Protein AF-A0AAF0JF55-F1 (afdb_monomer_lite)

Structure (mmCIF, N/CA/C/O backbone):
data_AF-A0AAF0JF55-F1
#
_entry.id   AF-A0AAF0JF55-F1
#
loop_
_atom_site.group_PDB
_atom_site.id
_atom_site.type_symbol
_atom_site.label_atom_id
_atom_site.label_alt_id
_atom_site.label_comp_id
_atom_site.label_asym_id
_atom_site.label_entity_id
_atom_site.label_seq_id
_atom_site.pdbx_PDB_ins_code
_atom_site.Cartn_x
_atom_site.Cartn_y
_atom_site.Cartn_z
_atom_site.occupancy
_atom_site.B_iso_or_equiv
_atom_site.auth_seq_id
_atom_site.auth_comp_id
_atom_site.auth_asym_id
_atom_site.auth_atom_id
_atom_site.pdbx_PDB_model_num
ATOM 1 N N . MET A 1 1 ? -4.606 51.508 5.975 1.00 38.34 1 MET A N 1
ATOM 2 C CA . MET A 1 1 ? -6.055 51.643 5.704 1.00 38.34 1 MET A CA 1
ATOM 3 C C . MET A 1 1 ? -6.500 50.274 5.206 1.00 38.34 1 MET A C 1
ATOM 5 O O . MET A 1 1 ? -5.931 49.855 4.215 1.00 38.34 1 MET A O 1
ATOM 9 N N . THR A 1 2 ? -7.323 49.451 5.847 1.00 46.22 2 THR A N 1
ATOM 10 C CA . THR A 1 2 ? -8.323 49.580 6.920 1.00 46.22 2 THR A CA 1
ATOM 11 C C . THR A 1 2 ? -8.414 48.243 7.675 1.00 46.22 2 THR A C 1
ATOM 13 O O . THR A 1 2 ? -8.077 47.192 7.142 1.00 46.22 2 THR A O 1
ATOM 16 N N . THR A 1 3 ? -8.818 48.329 8.936 1.00 62.38 3 THR A N 1
ATOM 17 C CA . THR A 1 3 ? -9.016 47.274 9.943 1.00 62.38 3 THR A CA 1
ATOM 18 C C . THR A 1 3 ? -10.294 46.454 9.739 1.00 62.38 3 THR A C 1
ATOM 20 O O . THR A 1 3 ? -11.300 47.048 9.377 1.00 62.38 3 THR A O 1
ATOM 23 N N . ASP A 1 4 ? -10.287 45.180 10.145 1.00 46.03 4 ASP A N 1
ATOM 24 C CA . ASP A 1 4 ? -11.445 44.453 10.714 1.00 46.03 4 ASP A CA 1
ATOM 25 C C . ASP A 1 4 ? -10.862 43.325 11.617 1.00 46.03 4 ASP A C 1
ATOM 27 O O . ASP A 1 4 ? -10.072 42.521 11.128 1.00 46.03 4 ASP A O 1
ATOM 31 N N . ILE A 1 5 ? -10.879 43.389 12.965 1.00 56.28 5 ILE A N 1
ATOM 32 C CA . ILE A 1 5 ? -12.005 43.209 13.925 1.00 56.28 5 ILE A CA 1
ATOM 33 C C . ILE A 1 5 ? -12.520 41.754 13.852 1.00 56.28 5 ILE A C 1
ATOM 35 O O . ILE A 1 5 ? -12.798 41.261 12.775 1.00 56.28 5 ILE A O 1
ATOM 39 N N . SER A 1 6 ? -12.723 40.962 14.908 1.00 44.28 6 SER A N 1
ATOM 40 C CA . SER A 1 6 ? -12.595 41.068 16.365 1.00 44.28 6 SER A CA 1
ATOM 41 C C . SER A 1 6 ? -12.994 39.700 16.953 1.00 44.28 6 SER A C 1
ATOM 43 O O . SER A 1 6 ? -13.691 38.943 16.287 1.00 44.28 6 SER A O 1
ATOM 45 N N . SER A 1 7 ? -12.611 39.454 18.213 1.00 41.56 7 SER A N 1
ATOM 46 C CA . SER A 1 7 ? -13.279 38.583 19.206 1.00 41.56 7 SER A CA 1
ATOM 47 C C . SER A 1 7 ? -13.524 37.115 18.822 1.00 41.56 7 SER A C 1
ATOM 49 O O . SER A 1 7 ? -14.306 36.789 17.947 1.00 41.56 7 SER A O 1
ATOM 51 N N . GLY A 1 8 ? -12.933 36.130 19.487 1.00 42.50 8 GLY A N 1
ATOM 52 C CA . GLY A 1 8 ? -12.921 35.974 20.936 1.00 42.50 8 GLY A CA 1
ATOM 53 C C . GLY A 1 8 ? -13.720 34.716 21.278 1.00 42.50 8 GLY A C 1
ATOM 54 O O . GLY A 1 8 ? -14.867 34.591 20.871 1.00 42.50 8 GLY A O 1
ATOM 55 N N . ASN A 1 9 ? -13.097 33.764 21.969 1.00 47.12 9 ASN A N 1
ATOM 56 C CA . ASN A 1 9 ? -13.695 33.034 23.089 1.00 47.12 9 ASN A CA 1
ATOM 57 C C . ASN A 1 9 ? -12.739 31.938 23.548 1.00 47.12 9 ASN A C 1
ATOM 59 O O . ASN A 1 9 ? -12.440 30.989 22.823 1.00 47.12 9 ASN A O 1
ATOM 63 N N . GLY A 1 10 ? -12.285 32.076 24.791 1.00 49.41 10 GLY A N 1
ATOM 64 C CA . GLY A 1 10 ? -11.698 30.973 25.522 1.00 49.41 10 GLY A CA 1
ATOM 65 C C . GLY A 1 10 ? -12.730 29.868 25.695 1.00 49.41 10 GLY A C 1
ATOM 66 O O . GLY A 1 10 ? -13.878 30.120 26.058 1.00 49.41 10 GLY A O 1
ATOM 67 N N . VAL A 1 11 ? -12.297 28.633 25.483 1.00 49.62 11 VAL A N 1
ATOM 68 C CA . VAL A 1 11 ? -12.967 27.481 26.067 1.00 49.62 11 VAL A CA 1
ATOM 69 C C . VAL A 1 11 ? -11.880 26.637 26.705 1.00 49.62 11 VAL A C 1
ATOM 71 O O . VAL A 1 11 ? -11.199 25.851 26.052 1.00 49.62 11 VAL A O 1
ATOM 74 N N . SER A 1 12 ? -11.692 26.853 28.006 1.00 52.72 12 SER A N 1
ATOM 75 C CA . SER A 1 12 ? -11.096 25.870 28.899 1.00 52.72 12 SER A CA 1
ATOM 76 C C . SER A 1 12 ? -11.872 24.565 28.745 1.00 52.72 12 SER A C 1
ATOM 78 O O . SER A 1 12 ? -12.903 24.380 29.384 1.00 52.72 12 SER A O 1
ATOM 80 N N . SER A 1 13 ? -11.404 23.647 27.901 1.00 50.38 13 SER A N 1
ATOM 81 C CA . SER A 1 13 ? -11.850 22.260 27.976 1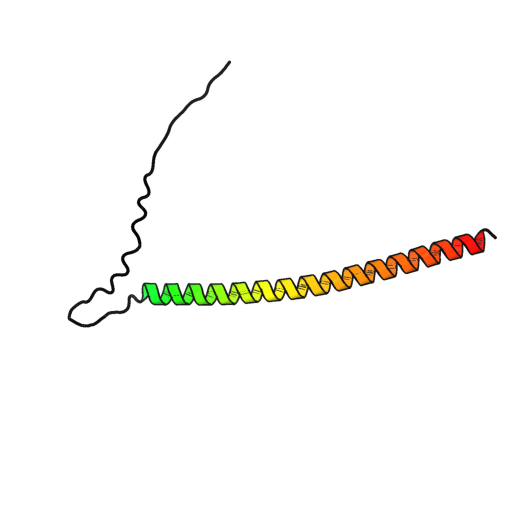.00 50.38 13 SER A CA 1
ATOM 82 C C . SER A 1 13 ? -10.918 21.529 28.934 1.00 50.38 13 SER A C 1
ATOM 84 O O . SER A 1 13 ? -10.006 20.805 28.532 1.00 50.38 13 SER A O 1
ATOM 86 N N . SER A 1 14 ? -11.149 21.726 30.233 1.00 54.19 14 SER A N 1
ATOM 87 C CA . SER A 1 14 ? -10.834 20.724 31.249 1.00 54.19 14 SER A CA 1
ATOM 88 C C . SER A 1 14 ? -11.626 19.466 30.897 1.00 54.19 14 SER A C 1
ATOM 90 O O . SER A 1 14 ? -12.731 19.229 31.378 1.00 54.19 14 SER A O 1
ATOM 92 N N . GLN A 1 15 ? -11.083 18.682 29.968 1.00 50.22 15 GLN A N 1
ATOM 93 C CA . GLN A 1 15 ? -11.700 17.455 29.504 1.00 50.22 15 GLN A CA 1
ATOM 94 C C . GLN A 1 15 ? -11.470 16.412 30.590 1.00 50.22 15 GLN A C 1
ATOM 96 O O . GLN A 1 15 ? -10.454 15.718 30.649 1.00 50.22 15 GLN A O 1
ATOM 101 N N . SER A 1 16 ? -12.415 16.400 31.523 1.00 52.34 16 SER A N 1
ATOM 102 C CA . SER A 1 16 ? -12.568 15.420 32.576 1.00 52.34 16 SER A CA 1
ATOM 103 C C . SER A 1 16 ? -12.441 14.025 31.971 1.00 52.34 16 SER A C 1
ATOM 105 O O . SER A 1 16 ? -13.240 13.568 31.153 1.00 52.34 16 SER A O 1
ATOM 107 N N . ARG A 1 17 ? -11.353 13.368 32.372 1.00 49.69 17 ARG A N 1
ATOM 108 C CA . ARG A 1 17 ? -11.054 11.955 32.157 1.00 49.69 17 ARG A CA 1
ATOM 109 C C . ARG A 1 17 ? -12.339 11.144 32.381 1.00 49.69 17 ARG A C 1
ATOM 111 O O . ARG A 1 17 ? -12.958 11.324 33.430 1.00 49.69 17 ARG A O 1
ATOM 118 N N . PRO A 1 18 ? -12.759 10.270 31.448 1.00 49.41 18 PRO A N 1
ATOM 119 C CA . PRO A 1 18 ? -13.983 9.504 31.625 1.00 49.41 18 PRO A CA 1
ATOM 120 C C . PRO A 1 18 ? -13.807 8.604 32.846 1.00 49.41 18 PRO A C 1
ATOM 122 O O . PRO A 1 18 ? -13.044 7.633 32.804 1.00 49.41 18 PRO A O 1
ATOM 125 N N . GLN A 1 19 ? -14.477 8.971 33.940 1.00 53.50 19 GLN A N 1
ATOM 126 C CA . GLN A 1 19 ? -14.573 8.177 35.155 1.00 53.50 19 GLN A CA 1
ATOM 127 C C . GLN A 1 19 ? -15.137 6.827 34.741 1.00 53.50 19 GLN A C 1
ATOM 129 O O . GLN A 1 19 ? -16.287 6.686 34.323 1.00 53.50 19 GLN A O 1
ATOM 134 N N . ASN A 1 20 ? -14.264 5.830 34.734 1.00 56.56 20 ASN A N 1
ATOM 135 C CA . ASN A 1 20 ? -14.629 4.485 34.362 1.00 56.56 20 ASN A CA 1
ATOM 136 C C . ASN A 1 20 ? -15.209 3.793 35.588 1.00 56.56 20 ASN A C 1
ATOM 138 O O . ASN A 1 20 ? -14.621 2.865 36.134 1.00 56.56 20 ASN A O 1
ATOM 142 N N . GLU A 1 21 ? -16.331 4.319 36.058 1.00 57.84 21 GLU A N 1
ATOM 143 C CA . GLU A 1 21 ? -16.994 3.831 37.250 1.00 57.84 21 GLU A CA 1
ATOM 144 C C . GLU A 1 21 ? -17.743 2.556 36.876 1.00 57.84 21 GLU A C 1
ATOM 146 O O . GLU A 1 21 ? -18.828 2.563 36.291 1.00 57.84 21 GLU A O 1
ATOM 151 N N . SER A 1 22 ? -17.138 1.411 37.189 1.00 57.97 22 SER A N 1
ATOM 152 C CA . SER A 1 22 ? -17.924 0.220 37.467 1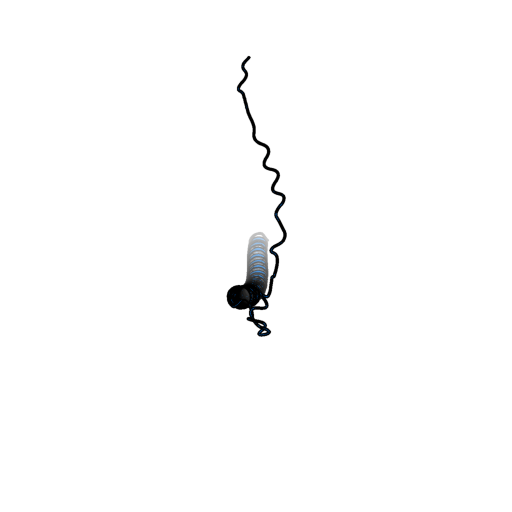.00 57.97 22 SER A CA 1
ATOM 153 C C . SER A 1 22 ? -18.803 0.548 38.671 1.00 57.97 22 SER A C 1
ATOM 155 O O . SER A 1 22 ? -18.337 0.503 39.809 1.00 57.97 22 SER A O 1
ATOM 157 N N . VAL A 1 23 ? -20.049 0.945 38.419 1.00 58.62 23 VAL A N 1
ATOM 158 C CA . VAL A 1 23 ? -20.995 1.270 39.484 1.00 58.62 23 VAL A CA 1
ATOM 159 C C . VAL A 1 23 ? -21.300 -0.024 40.236 1.00 58.62 23 VAL A C 1
ATOM 161 O O . VAL A 1 23 ? -21.940 -0.937 39.707 1.00 58.62 23 VAL A O 1
ATOM 164 N N . ASN A 1 24 ? -20.779 -0.133 41.456 1.00 52.22 24 ASN A N 1
ATOM 165 C CA . ASN A 1 24 ? -21.031 -1.262 42.337 1.00 52.22 24 ASN A CA 1
ATOM 166 C C . ASN A 1 24 ? -22.410 -1.069 42.974 1.00 52.22 24 ASN A C 1
ATOM 168 O O . ASN A 1 24 ? -22.546 -0.465 44.034 1.00 52.22 24 ASN A O 1
ATOM 172 N N . ILE A 1 25 ? -23.453 -1.525 42.283 1.00 58.59 25 ILE A N 1
ATOM 173 C CA . ILE A 1 25 ? -24.813 -1.526 42.819 1.00 58.59 25 ILE A CA 1
ATOM 174 C C . ILE A 1 25 ? -25.011 -2.877 43.509 1.00 58.59 25 ILE A C 1
ATOM 176 O O . ILE A 1 25 ? -25.077 -3.913 42.845 1.00 58.59 25 ILE A O 1
ATOM 180 N N . ALA A 1 26 ? -25.097 -2.859 44.841 1.00 55.75 26 ALA A N 1
ATOM 181 C CA . ALA A 1 26 ? -25.418 -4.021 45.676 1.00 55.75 26 ALA A CA 1
ATOM 182 C C . ALA A 1 26 ? -24.462 -5.229 45.522 1.00 55.75 26 ALA A C 1
ATOM 184 O O . ALA A 1 26 ? -24.903 -6.367 45.363 1.00 55.75 26 ALA A O 1
ATOM 185 N N . GLY A 1 27 ? -23.144 -4.994 45.538 1.00 59.44 27 GLY A N 1
ATOM 186 C CA . GLY A 1 27 ? -22.129 -6.060 45.567 1.00 59.44 27 GLY A CA 1
ATOM 187 C C . GLY A 1 27 ? -21.946 -6.820 44.249 1.00 59.44 27 GLY A C 1
ATOM 188 O O . GLY A 1 27 ? -21.151 -7.756 44.182 1.00 59.44 27 GLY A O 1
ATOM 189 N N . LYS A 1 28 ? -22.655 -6.428 43.184 1.00 59.69 28 LYS A N 1
ATOM 190 C CA . LYS A 1 28 ? -22.506 -6.997 41.842 1.00 59.69 28 LYS A CA 1
ATOM 191 C C . LYS A 1 28 ? -21.805 -5.979 40.951 1.00 59.69 28 LYS A C 1
ATOM 193 O O . LYS A 1 28 ? -22.381 -4.954 40.589 1.00 59.69 28 LYS A O 1
ATOM 198 N N . VAL A 1 29 ? -20.569 -6.286 40.556 1.00 58.94 29 VAL A N 1
ATOM 199 C CA . VAL A 1 29 ? -19.821 -5.503 39.564 1.00 58.94 29 VAL A CA 1
ATOM 200 C C . VAL A 1 29 ? -20.513 -5.665 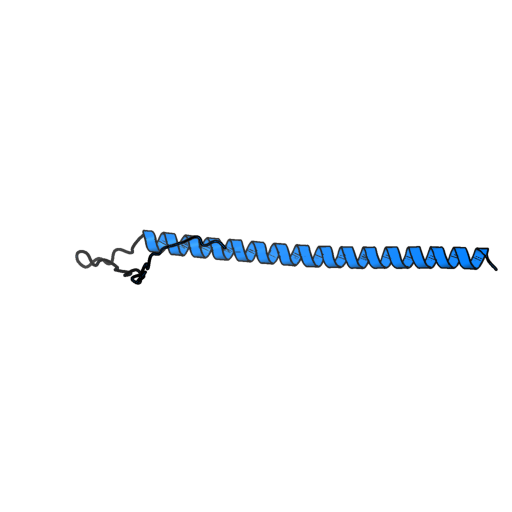38.212 1.00 58.94 29 VAL A C 1
ATOM 202 O O . VAL A 1 29 ? -20.273 -6.626 37.480 1.00 58.94 29 VAL A O 1
ATOM 205 N N . LYS A 1 30 ? -21.416 -4.744 37.870 1.00 60.66 30 LYS A N 1
ATOM 206 C CA . LYS A 1 30 ? -21.999 -4.706 36.530 1.00 60.66 30 LYS A CA 1
ATOM 207 C C . LYS A 1 30 ? -20.957 -4.131 35.584 1.00 60.66 30 LYS A C 1
ATOM 209 O O . LYS A 1 30 ? -20.586 -2.962 35.677 1.00 60.66 30 LYS A O 1
ATOM 214 N N . SER A 1 31 ? -20.461 -4.966 34.677 1.00 63.19 31 SER A N 1
ATOM 215 C CA . SER A 1 31 ? -19.590 -4.491 33.614 1.00 63.19 31 SER A CA 1
ATOM 216 C C . SER A 1 31 ? -20.353 -3.464 32.776 1.00 63.19 31 SER A C 1
ATOM 218 O O . SER A 1 31 ? -21.503 -3.673 32.383 1.00 63.19 31 SER A O 1
ATOM 220 N N . ASN A 1 32 ? -19.731 -2.309 32.538 1.00 76.50 32 ASN A N 1
ATOM 221 C CA . ASN A 1 32 ? -20.319 -1.281 31.696 1.00 76.50 32 ASN A CA 1
ATOM 222 C C . ASN A 1 32 ? -20.357 -1.819 30.253 1.00 76.50 32 ASN A C 1
ATOM 224 O O . ASN A 1 32 ? -19.362 -1.777 29.526 1.00 76.50 32 ASN A O 1
ATOM 228 N N . THR A 1 33 ? -21.496 -2.385 29.849 1.00 79.50 33 THR A N 1
ATOM 229 C CA . THR A 1 33 ? -21.701 -3.009 28.530 1.00 79.50 33 THR A CA 1
ATOM 230 C C . THR A 1 33 ? -21.404 -2.056 27.373 1.00 79.50 33 THR A C 1
ATOM 232 O O . THR A 1 33 ? -21.068 -2.511 26.278 1.00 79.50 33 THR A O 1
ATOM 235 N N . TRP A 1 34 ? -21.482 -0.738 27.587 1.00 82.19 34 TRP A N 1
ATOM 236 C CA . TRP A 1 34 ? -21.030 0.257 26.616 1.00 82.19 34 TRP A CA 1
ATOM 237 C C . TRP A 1 34 ? -19.515 0.210 26.414 1.00 82.19 34 TRP A C 1
ATOM 239 O O . TRP A 1 34 ? -19.058 0.157 25.275 1.00 82.19 34 TRP A O 1
ATOM 249 N N . LYS A 1 35 ? -18.734 0.144 27.497 1.00 82.50 35 LYS A N 1
ATOM 250 C CA . LYS A 1 35 ? -17.269 0.047 27.431 1.00 82.50 35 LYS A CA 1
ATOM 251 C C . LYS A 1 35 ? -16.813 -1.228 26.728 1.00 82.50 35 LYS A C 1
ATOM 253 O O . LYS A 1 35 ? -15.896 -1.168 25.916 1.00 82.50 35 LYS A O 1
ATOM 258 N N . ILE A 1 36 ? -17.470 -2.358 26.997 1.00 85.50 36 ILE A N 1
ATOM 259 C CA . ILE A 1 36 ? -17.176 -3.626 26.310 1.00 85.50 36 ILE A CA 1
ATOM 260 C C . ILE A 1 36 ? -17.438 -3.482 24.806 1.00 85.50 36 ILE A C 1
ATOM 262 O O . ILE A 1 36 ? -16.574 -3.816 23.996 1.00 85.50 36 ILE A O 1
ATOM 266 N N . ARG A 1 37 ? -18.586 -2.907 24.420 1.00 89.25 37 ARG A N 1
ATOM 267 C CA . ARG A 1 37 ? -18.914 -2.637 23.010 1.00 89.25 37 ARG A CA 1
ATOM 268 C C . ARG A 1 37 ? -17.920 -1.675 22.354 1.00 89.25 37 ARG A C 1
ATOM 270 O O . ARG A 1 37 ? -17.522 -1.894 21.215 1.00 89.25 37 ARG A O 1
ATOM 277 N N . GLN A 1 38 ? -17.480 -0.644 23.070 1.00 91.06 38 GLN A N 1
ATOM 278 C CA . GLN A 1 38 ? -16.443 0.291 22.624 1.00 91.06 38 GLN A CA 1
ATOM 279 C C . GLN A 1 38 ? -15.105 -0.422 22.387 1.00 91.06 38 GLN A C 1
ATOM 281 O O . GLN A 1 38 ? -14.540 -0.307 21.303 1.00 91.06 38 GLN A O 1
ATOM 286 N N . GLN A 1 39 ? -14.640 -1.235 23.339 1.00 89.00 39 GLN A N 1
ATOM 287 C CA . GLN A 1 39 ? -13.413 -2.022 23.181 1.00 89.00 39 GLN A CA 1
ATOM 288 C C . GLN A 1 39 ? -13.508 -3.018 22.019 1.00 89.00 39 GLN A C 1
ATOM 290 O O . GLN A 1 39 ? -12.545 -3.184 21.275 1.00 89.00 39 GLN A O 1
ATOM 295 N N . GLN A 1 40 ? -14.665 -3.649 21.819 1.00 91.12 40 GLN A N 1
ATOM 296 C CA . GLN A 1 40 ? -14.890 -4.547 20.690 1.00 91.12 40 GLN A CA 1
ATOM 297 C C . GLN A 1 40 ? -14.819 -3.807 19.347 1.00 91.12 40 GLN A C 1
ATOM 299 O O . GLN A 1 40 ? -14.163 -4.292 18.427 1.00 91.12 40 GLN A O 1
ATOM 304 N N . ARG A 1 41 ? -15.428 -2.617 19.237 1.00 93.06 41 ARG A N 1
ATOM 305 C CA . ARG A 1 41 ? -15.325 -1.782 18.028 1.00 93.06 41 ARG A CA 1
ATOM 306 C C . ARG A 1 41 ? -13.885 -1.368 17.747 1.00 93.06 41 ARG A C 1
ATOM 308 O O . ARG A 1 41 ? -13.454 -1.487 16.607 1.00 93.06 41 ARG A O 1
ATOM 315 N N . LEU A 1 42 ? -13.141 -0.944 18.770 1.00 93.25 42 LEU A N 1
ATOM 316 C CA . LEU A 1 42 ? -11.731 -0.570 18.623 1.00 93.25 42 LEU A CA 1
ATOM 317 C C . LEU A 1 42 ? -10.887 -1.750 18.126 1.00 93.25 42 LEU A C 1
ATOM 319 O O . LEU A 1 42 ? -10.098 -1.593 17.200 1.00 93.25 42 LEU A O 1
ATOM 323 N N . ARG A 1 43 ? -11.106 -2.956 18.669 1.00 92.88 43 ARG A N 1
ATOM 324 C CA . ARG A 1 43 ? -10.431 -4.173 18.187 1.00 92.88 43 ARG A CA 1
ATOM 325 C C . ARG A 1 43 ? -10.768 -4.474 16.727 1.00 92.88 43 ARG A C 1
ATOM 327 O O . ARG A 1 43 ? -9.869 -4.752 15.944 1.00 92.88 43 ARG A O 1
ATOM 334 N N . GLN A 1 44 ? -12.040 -4.383 16.343 1.00 93.31 44 GLN A N 1
ATOM 335 C CA . GLN A 1 44 ? -12.454 -4.602 14.953 1.00 93.31 44 GLN A CA 1
ATOM 336 C C . GLN A 1 44 ? -11.871 -3.554 13.998 1.00 93.31 44 GLN A C 1
ATOM 338 O O . GLN A 1 44 ? -11.476 -3.895 12.888 1.00 93.31 44 GLN A O 1
ATOM 343 N N . GLN A 1 45 ? -11.802 -2.289 14.417 1.00 93.38 45 GLN A N 1
ATOM 344 C CA . GLN A 1 45 ? -11.176 -1.226 13.631 1.00 93.38 45 GLN A CA 1
ATOM 345 C C . GLN A 1 45 ? -9.679 -1.476 13.448 1.00 93.38 45 GLN A C 1
ATOM 347 O O . GLN A 1 45 ? -9.195 -1.361 12.328 1.00 93.38 45 GLN A O 1
ATOM 352 N N . ALA A 1 46 ? -8.974 -1.891 14.502 1.00 93.06 46 ALA A N 1
ATOM 353 C CA . ALA A 1 46 ? -7.554 -2.221 14.422 1.00 93.06 46 ALA A CA 1
ATOM 354 C C . ALA A 1 46 ? -7.279 -3.376 13.443 1.00 93.06 46 ALA A C 1
ATOM 356 O O . ALA A 1 46 ? -6.347 -3.300 12.647 1.00 93.06 46 ALA A O 1
ATOM 357 N N . VAL A 1 47 ? -8.118 -4.420 13.448 1.00 93.44 47 VAL A N 1
ATOM 358 C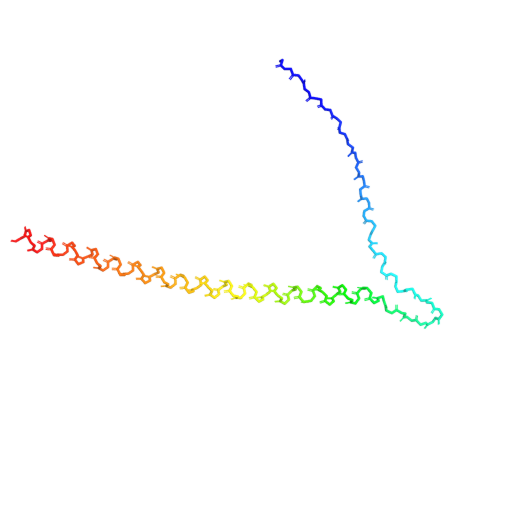 CA . VAL A 1 47 ? -7.996 -5.537 12.493 1.00 93.44 47 VAL A CA 1
ATOM 359 C C . VAL A 1 47 ? -8.217 -5.058 11.060 1.00 93.44 47 VAL A C 1
ATOM 361 O O . VAL A 1 47 ? -7.367 -5.291 10.206 1.00 93.44 47 VAL A O 1
ATOM 364 N N . LYS A 1 48 ? -9.303 -4.317 10.806 1.00 93.75 48 LYS A N 1
ATOM 365 C CA . LYS A 1 48 ? -9.597 -3.771 9.471 1.00 93.75 48 LYS A CA 1
ATOM 366 C C . LYS A 1 48 ? -8.497 -2.844 8.964 1.00 93.75 48 LYS A C 1
ATOM 368 O O . LYS A 1 48 ? -8.207 -2.832 7.774 1.00 93.75 48 LYS A O 1
ATOM 373 N N . GLN A 1 49 ? -7.908 -2.051 9.854 1.00 94.25 49 GLN A N 1
ATOM 374 C CA . GLN A 1 49 ? -6.812 -1.158 9.507 1.00 94.25 49 GLN A CA 1
ATOM 375 C C . GLN A 1 49 ? -5.581 -1.960 9.070 1.00 94.25 49 GLN A C 1
ATOM 377 O O . GLN A 1 49 ? -5.058 -1.724 7.986 1.00 94.25 49 GLN A O 1
ATOM 382 N N . ARG A 1 50 ? -5.201 -2.981 9.844 1.00 92.56 50 ARG A N 1
ATOM 383 C CA . ARG A 1 50 ? -4.079 -3.866 9.508 1.00 92.56 50 ARG A CA 1
ATOM 384 C C . ARG A 1 50 ? -4.296 -4.628 8.196 1.00 92.56 50 ARG A C 1
ATOM 386 O O . ARG A 1 50 ? -3.355 -4.826 7.435 1.00 92.56 50 ARG A O 1
ATOM 393 N N . GLU A 1 51 ? -5.526 -5.059 7.919 1.00 9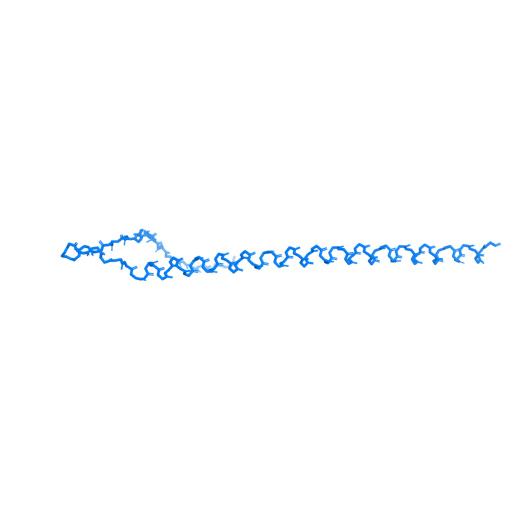2.69 51 GLU A N 1
ATOM 394 C CA . GLU A 1 51 ? -5.877 -5.703 6.645 1.00 92.69 51 GLU A CA 1
ATOM 395 C C . GLU A 1 51 ? -5.702 -4.753 5.455 1.00 92.69 51 GLU A C 1
ATOM 397 O O . GLU A 1 51 ? -5.159 -5.159 4.428 1.00 92.69 51 GLU A O 1
ATOM 402 N N . ARG A 1 52 ? -6.116 -3.486 5.594 1.00 93.00 52 ARG A N 1
ATOM 403 C CA . ARG A 1 52 ? -5.909 -2.472 4.549 1.00 93.00 52 ARG A CA 1
ATOM 404 C C . ARG A 1 52 ? -4.437 -2.182 4.322 1.00 93.00 52 ARG A C 1
ATOM 406 O O . ARG A 1 52 ? -4.024 -2.136 3.172 1.00 93.00 52 ARG A O 1
ATOM 413 N N . GLU A 1 53 ? -3.666 -2.012 5.391 1.00 92.25 53 GLU A N 1
ATOM 414 C CA . GLU A 1 53 ? -2.224 -1.763 5.303 1.00 92.25 53 GLU A CA 1
ATOM 415 C C . GLU A 1 53 ? -1.525 -2.914 4.569 1.00 92.25 53 GLU A C 1
ATOM 417 O O . GLU A 1 53 ? -0.820 -2.685 3.591 1.00 92.25 53 GLU A O 1
ATOM 422 N N . MET A 1 54 ? -1.834 -4.165 4.924 1.00 92.12 54 MET A N 1
ATOM 423 C CA . MET A 1 54 ? -1.275 -5.332 4.234 1.00 92.12 54 MET A CA 1
ATOM 424 C C . MET A 1 54 ? -1.698 -5.415 2.758 1.00 92.12 54 MET A C 1
ATOM 426 O O . MET A 1 54 ? -0.917 -5.850 1.910 1.00 92.12 54 MET A O 1
ATOM 430 N N . ALA A 1 55 ? -2.941 -5.052 2.432 1.00 92.25 55 ALA A N 1
ATOM 431 C CA . ALA A 1 55 ? -3.407 -5.027 1.047 1.00 92.25 55 ALA A CA 1
ATOM 432 C C . ALA A 1 55 ? -2.674 -3.953 0.228 1.00 92.25 55 ALA A C 1
ATOM 434 O O . ALA A 1 55 ? -2.210 -4.246 -0.873 1.00 92.25 55 ALA A O 1
ATOM 435 N N . GLN A 1 56 ? -2.508 -2.756 0.794 1.00 93.81 56 GLN A N 1
ATOM 436 C CA . GLN A 1 56 ? -1.783 -1.651 0.168 1.00 93.81 56 GLN A CA 1
ATOM 437 C C . GLN A 1 56 ? -0.310 -1.994 -0.061 1.00 93.81 56 GLN A C 1
ATOM 439 O O . GLN A 1 56 ? 0.199 -1.759 -1.151 1.00 93.81 56 GLN A O 1
ATOM 444 N N . GLU A 1 57 ? 0.365 -2.610 0.910 1.00 91.06 57 GLU A N 1
ATOM 445 C CA . GLU A 1 57 ? 1.758 -3.049 0.748 1.00 91.06 57 GLU A CA 1
ATOM 446 C C . GLU A 1 57 ? 1.917 -4.054 -0.403 1.00 91.06 57 GLU A C 1
ATOM 448 O O . GLU A 1 57 ? 2.853 -3.967 -1.200 1.00 91.06 57 GLU A O 1
ATOM 453 N N . LYS A 1 58 ? 0.979 -5.002 -0.534 1.00 93.00 58 LYS A N 1
ATOM 454 C CA . LYS A 1 58 ? 0.997 -5.984 -1.628 1.00 93.00 58 LYS A CA 1
ATOM 455 C C . LYS A 1 58 ? 0.772 -5.337 -2.991 1.00 93.00 58 LYS A C 1
ATOM 457 O O . LYS A 1 58 ? 1.428 -5.728 -3.956 1.00 93.00 58 LYS A O 1
ATOM 462 N N . GLU A 1 59 ? -0.154 -4.387 -3.073 1.00 93.19 59 GLU A N 1
ATOM 463 C CA . GLU A 1 59 ? -0.438 -3.645 -4.302 1.00 93.19 59 GLU A CA 1
ATOM 464 C C . GLU A 1 59 ? 0.763 -2.787 -4.718 1.00 93.19 59 GLU A C 1
ATOM 466 O O . GLU A 1 59 ? 1.220 -2.892 -5.853 1.00 93.19 59 GLU A O 1
ATOM 471 N N . GLN A 1 60 ? 1.366 -2.057 -3.775 1.00 93.75 60 GLN A N 1
ATOM 472 C CA . GLN A 1 60 ? 2.561 -1.247 -4.023 1.00 93.75 60 GLN A CA 1
ATOM 473 C C . GLN A 1 60 ? 3.737 -2.081 -4.545 1.00 93.75 60 GLN A C 1
ATOM 475 O O . GLN A 1 60 ? 4.396 -1.686 -5.507 1.00 93.75 60 GLN A O 1
ATOM 480 N N . GLU A 1 61 ? 3.997 -3.259 -3.969 1.00 92.38 61 GLU A N 1
ATOM 481 C CA . GLU A 1 61 ? 5.074 -4.129 -4.461 1.00 92.38 61 GLU A CA 1
ATOM 482 C C . GLU A 1 61 ? 4.759 -4.700 -5.856 1.00 92.38 61 GLU A C 1
ATOM 484 O O . GLU A 1 61 ? 5.659 -4.864 -6.687 1.00 92.38 61 GLU A O 1
ATOM 489 N N . ALA A 1 62 ? 3.488 -4.996 -6.147 1.00 93.81 62 ALA A N 1
ATOM 490 C CA . ALA A 1 62 ? 3.069 -5.438 -7.474 1.00 93.81 62 ALA A CA 1
ATOM 491 C C . ALA A 1 62 ? 3.250 -4.330 -8.524 1.00 93.81 62 ALA A C 1
ATOM 493 O O . ALA A 1 62 ? 3.773 -4.597 -9.612 1.00 93.81 62 ALA A O 1
ATOM 494 N N . ASP A 1 63 ? 2.882 -3.096 -8.192 1.00 94.25 63 ASP A N 1
ATOM 495 C CA . ASP A 1 63 ? 3.037 -1.945 -9.076 1.00 94.25 63 ASP A CA 1
ATOM 496 C C . ASP A 1 63 ? 4.506 -1.597 -9.303 1.00 94.25 63 ASP A C 1
ATOM 498 O O . ASP A 1 63 ? 4.920 -1.457 -10.456 1.00 94.25 63 ASP A O 1
ATOM 502 N N . ARG A 1 64 ? 5.341 -1.633 -8.258 1.00 94.25 64 ARG A N 1
ATOM 503 C CA . ARG A 1 64 ? 6.794 -1.455 -8.395 1.00 94.25 64 ARG A CA 1
ATOM 504 C C . ARG A 1 64 ? 7.395 -2.444 -9.393 1.00 94.25 64 ARG A C 1
ATOM 506 O O . ARG A 1 64 ? 8.200 -2.080 -10.249 1.00 94.25 64 ARG A O 1
ATOM 513 N N . LYS A 1 65 ? 6.989 -3.717 -9.329 1.00 94.44 65 LYS A N 1
ATOM 514 C CA . LYS A 1 65 ? 7.448 -4.741 -10.284 1.00 94.44 65 LYS A CA 1
ATOM 515 C C . LYS A 1 65 ? 6.966 -4.465 -11.707 1.00 94.44 65 LYS A C 1
ATOM 517 O O . LYS A 1 65 ? 7.724 -4.686 -12.654 1.00 94.44 65 LYS A O 1
ATOM 522 N N . ARG A 1 66 ? 5.727 -3.993 -11.874 1.00 95.81 66 ARG A N 1
ATOM 523 C CA . ARG A 1 66 ? 5.184 -3.610 -13.188 1.00 95.81 66 ARG A CA 1
ATOM 524 C C . ARG A 1 66 ? 5.953 -2.437 -13.786 1.00 95.81 66 ARG A C 1
ATOM 526 O O . ARG A 1 66 ? 6.278 -2.487 -14.969 1.00 95.81 66 ARG A O 1
ATOM 533 N N . GLU A 1 67 ? 6.274 -1.426 -12.989 1.00 95.50 67 GLU A N 1
ATOM 534 C CA . GLU A 1 67 ? 7.057 -0.266 -13.423 1.00 95.50 67 GLU A CA 1
ATOM 535 C C . GLU A 1 67 ? 8.461 -0.666 -13.868 1.00 95.50 67 GLU A C 1
ATOM 537 O O . GLU A 1 67 ? 8.861 -0.337 -14.983 1.00 95.50 67 GLU A O 1
ATOM 542 N N . VAL A 1 68 ? 9.165 -1.472 -13.067 1.00 96.44 68 VAL A N 1
ATOM 543 C CA . VAL A 1 68 ? 10.501 -1.980 -13.424 1.00 96.44 68 VAL A CA 1
ATOM 544 C C . VAL A 1 68 ? 10.465 -2.771 -14.731 1.00 96.44 68 VAL A C 1
ATOM 546 O O . VAL A 1 68 ? 11.369 -2.660 -15.560 1.00 96.44 68 VAL A O 1
ATOM 549 N N . ARG A 1 69 ? 9.427 -3.585 -14.947 1.00 95.88 69 ARG A N 1
ATOM 550 C CA . ARG A 1 69 ? 9.280 -4.332 -16.200 1.00 95.88 69 ARG A CA 1
ATOM 551 C C . ARG A 1 69 ? 9.081 -3.395 -17.393 1.00 95.88 69 ARG A C 1
ATOM 553 O O . ARG A 1 69 ? 9.797 -3.537 -18.380 1.00 95.88 69 ARG A O 1
ATOM 560 N N . LYS A 1 70 ? 8.165 -2.430 -17.282 1.00 96.06 70 LYS A N 1
ATOM 561 C CA . LYS A 1 70 ? 7.909 -1.434 -18.335 1.00 96.06 70 LYS A CA 1
ATOM 562 C C . LYS A 1 70 ? 9.156 -0.615 -18.661 1.00 96.06 70 LYS A C 1
ATOM 564 O O . LYS A 1 70 ? 9.429 -0.354 -19.827 1.00 96.06 70 LYS A O 1
ATOM 569 N N . GLU A 1 71 ? 9.932 -0.230 -17.650 1.00 95.31 71 GLU A N 1
ATOM 570 C CA . GLU A 1 71 ? 11.189 0.495 -17.844 1.00 95.31 71 GLU A CA 1
ATOM 571 C C . GLU A 1 71 ? 12.200 -0.343 -18.641 1.00 95.31 71 GLU A C 1
ATOM 573 O O . GLU A 1 71 ? 12.814 0.153 -19.587 1.00 95.31 71 GLU A O 1
ATOM 578 N N . ARG A 1 72 ? 12.344 -1.632 -18.304 1.00 95.19 72 ARG A N 1
ATOM 579 C CA . ARG A 1 72 ? 13.236 -2.549 -19.030 1.00 95.19 72 ARG A CA 1
ATOM 580 C C . ARG A 1 72 ? 12.813 -2.734 -20.480 1.00 95.19 72 ARG A C 1
ATOM 582 O O . ARG A 1 72 ? 13.675 -2.699 -21.354 1.00 95.19 72 ARG A O 1
ATOM 589 N N . GLU A 1 73 ? 11.519 -2.918 -20.723 1.00 95.94 73 GLU A N 1
ATOM 590 C CA . GLU A 1 73 ? 10.957 -3.042 -22.072 1.00 95.94 73 GLU A CA 1
ATOM 591 C C . GLU A 1 73 ? 11.230 -1.766 -22.878 1.00 95.94 73 GLU A C 1
ATOM 593 O O . GLU A 1 73 ? 11.876 -1.835 -23.922 1.00 95.94 73 GLU A O 1
ATOM 598 N N . ARG A 1 74 ? 10.905 -0.590 -22.327 1.00 96.00 74 ARG A N 1
ATOM 599 C CA . ARG A 1 74 ? 11.185 0.704 -22.965 1.00 96.00 74 ARG A CA 1
ATOM 600 C C . ARG A 1 74 ? 12.670 0.887 -23.285 1.00 96.00 74 ARG A C 1
ATOM 602 O O . ARG A 1 74 ? 13.016 1.337 -24.374 1.00 96.00 74 ARG A O 1
ATOM 609 N N . LYS A 1 75 ? 13.561 0.537 -22.355 1.00 95.81 75 LYS A N 1
ATOM 610 C CA . LYS A 1 7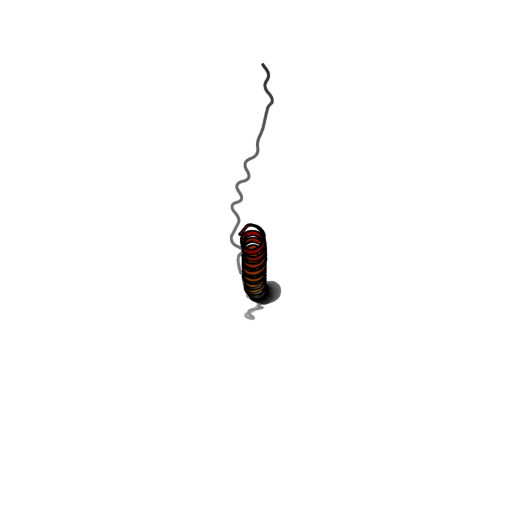5 ? 15.012 0.654 -22.559 1.00 95.81 75 LYS A CA 1
ATOM 611 C C . LYS A 1 75 ? 15.514 -0.296 -23.648 1.00 95.81 75 LYS A C 1
ATOM 613 O O . LYS A 1 75 ? 16.412 0.066 -24.407 1.00 95.81 75 LYS A O 1
ATOM 618 N N . ALA A 1 76 ? 14.959 -1.505 -23.727 1.00 95.62 76 ALA A N 1
ATOM 619 C CA . ALA A 1 76 ? 15.295 -2.466 -24.771 1.00 95.62 76 ALA A CA 1
ATOM 620 C C . ALA A 1 76 ? 14.810 -1.990 -26.149 1.00 95.62 76 ALA A C 1
ATOM 622 O O . ALA A 1 76 ? 15.582 -2.028 -27.105 1.00 95.62 76 ALA A O 1
ATOM 623 N N . GLU A 1 77 ? 13.582 -1.480 -26.234 1.00 94.94 77 GLU A N 1
ATOM 624 C CA . GLU A 1 77 ? 13.010 -0.906 -27.457 1.00 94.94 77 GLU A CA 1
ATOM 625 C C . GLU A 1 77 ? 13.800 0.310 -27.945 1.00 94.94 77 GLU A C 1
ATOM 627 O O . GLU A 1 77 ? 14.144 0.400 -29.122 1.00 94.94 77 GLU A O 1
ATOM 632 N N . GLU A 1 78 ? 14.144 1.231 -27.043 1.00 93.56 78 GLU A N 1
ATOM 633 C CA . GLU A 1 78 ? 14.935 2.415 -27.377 1.00 93.56 78 GLU A CA 1
ATOM 634 C C . GLU A 1 78 ? 16.336 2.030 -27.861 1.00 93.56 78 GLU A C 1
ATOM 636 O O . GLU A 1 78 ? 16.807 2.545 -28.877 1.00 93.56 78 GLU A O 1
ATOM 641 N N . LYS A 1 79 ? 16.976 1.056 -27.202 1.00 93.81 79 LYS A N 1
ATOM 642 C CA . LYS A 1 79 ? 18.268 0.524 -27.645 1.00 93.81 79 LYS A CA 1
ATOM 643 C C . LYS A 1 79 ? 18.169 -0.125 -29.028 1.00 93.81 79 LYS A C 1
ATOM 645 O O . LYS A 1 79 ? 19.009 0.157 -29.878 1.00 93.81 79 LYS A O 1
ATOM 650 N N . ALA A 1 80 ? 17.160 -0.962 -29.263 1.00 94.06 80 ALA A N 1
ATOM 651 C CA . ALA A 1 80 ? 16.947 -1.617 -30.552 1.00 94.06 80 ALA A CA 1
ATOM 652 C C . ALA A 1 80 ? 16.692 -0.592 -31.667 1.00 94.06 80 ALA A C 1
ATOM 654 O O . ALA A 1 80 ? 17.258 -0.699 -32.753 1.00 94.06 80 ALA A O 1
ATOM 655 N N . ARG A 1 81 ? 15.908 0.454 -31.380 1.00 94.00 81 ARG A N 1
ATOM 656 C CA . ARG A 1 81 ? 15.665 1.563 -32.307 1.00 94.00 81 ARG A CA 1
ATOM 657 C C . ARG A 1 81 ? 16.953 2.305 -32.660 1.00 94.00 81 ARG A C 1
ATOM 659 O O . ARG A 1 81 ? 17.183 2.586 -33.834 1.00 94.00 81 ARG A O 1
ATOM 666 N N . LEU A 1 82 ? 17.778 2.632 -31.665 1.00 93.44 82 LEU A N 1
ATOM 667 C CA . LEU A 1 82 ? 19.054 3.317 -31.885 1.00 93.44 82 LEU A CA 1
ATOM 668 C C . LEU A 1 82 ? 20.035 2.448 -32.675 1.00 93.44 82 LEU A C 1
ATOM 670 O O . LEU A 1 82 ? 20.706 2.956 -33.567 1.00 93.44 82 LEU A O 1
ATOM 674 N N . GLN A 1 83 ? 20.082 1.145 -32.397 1.00 92.12 83 GLN A N 1
ATOM 675 C CA . GLN A 1 83 ? 20.919 0.210 -33.141 1.00 92.12 83 GLN A CA 1
ATOM 676 C C . GLN A 1 83 ? 20.481 0.100 -34.607 1.00 92.12 83 GLN A C 1
ATOM 678 O O . GLN A 1 83 ? 21.309 0.276 -35.493 1.00 92.12 83 GLN A O 1
ATOM 683 N N . ALA A 1 84 ? 19.185 -0.082 -34.874 1.00 92.81 84 ALA A N 1
ATOM 684 C CA . ALA A 1 84 ? 18.660 -0.119 -36.240 1.00 92.81 84 ALA A CA 1
ATOM 685 C C . ALA A 1 84 ? 18.910 1.198 -37.000 1.00 92.81 84 ALA A C 1
ATOM 687 O O . ALA A 1 84 ? 19.139 1.203 -38.207 1.00 92.81 84 ALA A O 1
ATOM 688 N N . MET A 1 85 ? 18.884 2.336 -36.297 1.00 89.38 85 MET A N 1
ATOM 689 C CA . MET A 1 85 ? 19.235 3.630 -36.879 1.00 89.38 85 MET A CA 1
ATOM 690 C C . MET A 1 85 ? 20.734 3.734 -37.188 1.00 89.38 85 MET A C 1
ATOM 692 O O . MET A 1 85 ? 21.092 4.278 -38.228 1.00 89.38 85 MET A O 1
ATOM 696 N N . ALA A 1 86 ? 21.603 3.221 -36.317 1.00 90.19 86 ALA A N 1
ATOM 697 C CA . ALA A 1 86 ? 23.044 3.188 -36.549 1.00 90.19 86 ALA A CA 1
ATOM 698 C C . ALA A 1 86 ? 23.407 2.275 -37.732 1.00 90.19 86 ALA A C 1
ATOM 700 O O . ALA A 1 86 ? 24.166 2.691 -38.597 1.00 90.19 86 ALA A O 1
ATOM 701 N N . GLU A 1 87 ? 22.798 1.090 -37.816 1.00 89.19 87 GLU A N 1
ATOM 702 C CA . GLU A 1 87 ? 22.971 0.135 -38.924 1.00 89.19 87 GLU A CA 1
ATOM 703 C C . GLU A 1 87 ? 22.474 0.681 -40.269 1.00 89.19 87 GLU A C 1
ATOM 705 O O . GLU A 1 87 ? 22.964 0.278 -41.314 1.00 89.19 87 GLU A O 1
ATOM 710 N N . LYS A 1 88 ? 21.512 1.611 -40.263 1.00 83.69 88 LYS A N 1
ATOM 711 C CA . LYS A 1 88 ? 21.025 2.275 -41.479 1.00 83.69 88 LYS A CA 1
ATOM 712 C C . LYS A 1 88 ? 21.922 3.434 -41.944 1.00 83.69 88 LYS A C 1
ATOM 714 O O . LYS A 1 88 ? 21.804 3.862 -43.089 1.00 83.69 88 LYS A O 1
ATOM 719 N N . ASN A 1 89 ? 22.751 3.982 -41.055 1.00 70.50 89 ASN A N 1
ATOM 720 C CA . ASN A 1 89 ? 23.577 5.171 -41.303 1.00 70.50 89 ASN A CA 1
ATOM 721 C C . ASN A 1 89 ? 25.071 4.848 -41.519 1.00 70.50 89 ASN A C 1
ATOM 723 O O . ASN A 1 89 ? 25.874 5.779 -41.604 1.00 70.50 89 ASN A O 1
ATOM 727 N N . TYR A 1 90 ? 25.434 3.567 -41.587 1.00 53.78 90 TYR A N 1
ATOM 728 C CA . TYR A 1 90 ? 26.764 3.052 -41.930 1.00 53.78 90 TYR A CA 1
ATOM 729 C C . TYR A 1 90 ? 26.654 2.177 -43.179 1.00 53.78 90 TYR A C 1
ATOM 731 O O . TYR A 1 90 ? 27.608 2.193 -43.987 1.00 53.78 90 TYR A O 1
#

pLDDT: mean 77.89, std 19.42, range [38.34, 96.44]

InterPro domains:
  IPR005579 Cgr1-like [PF03879] (24-88)

Secondary structure (DSSP, 8-state):
-----------------------EETTEE---HHHHHHHHHHHHHHHHHHHHHHHHHHHHHHHHHHHHHHHHHHHHHHHHHHHHHHHH--

Sequence (90 aa):
MTTDISSGNGVSSSQSRPQNESVNIAGKVKSNTWKIRQQQRLRQQAVKQREREMAQEKEQEADRKREVRKERERKAEEKARLQAMAEKNY

Organism: NCBI:txid1821823

Radius of gyration: 32.25 Å; chains: 1; bounding box: 52×59×88 Å

Foldseek 3Di:
DDDDDDDDDDDPCPPPDPPCDQPCDPNDRDHPVVVVVVVVVVVVVVVVVVVVVVVVVVVVVVVVVVVVVVVVVVVVVVVVVVVVVVVVVD